Protein AF-A0A6B9VJV5-F1 (afdb_monomer_lite)

InterPro domains:
  IPR006179 5'-Nucleotidase/apyrase [PTHR11575] (3-117)
  IPR008334 5'-Nucleotidase, C-terminal [PF02872] (36-117)
  IPR036907 5'-Nucleotidase, C-terminal domain superfamily [G3DSA:3.90.780.10] (36-119)
  IPR036907 5'-Nucleotidase, C-terminal domain superfamily [SSF55816] (33-118)

Foldseek 3Di:
DDDDDDDDDPVDDDDPVVVVVVVVVVVVVVVQQAAFPDFAQAKWDLAPVDLQPHDTPNVVVVQVVVCVVPVDPGDDDHNVQFAQNDIHGGTTDTSNNVCSGGVDPDDDDDDDDDVVVVD

Sequence (119 aa):
MEIERVDVTASYAEDEVLKEELDRYSATIESKMGEVLGTFSVELDGRFAQIRTSETNLGDWVCDVVLAATGADVVLINSGTFRSDQVHPAGPFTMRDLVNVVPMRDPLVVLEMSGQVML

Organism: NCBI:txid114605

pLDDT: mean 94.08, std 5.19, range [62.19, 98.56]

Radius of gyration: 19.69 Å; chains: 1; bounding box: 44×43×53 Å

Secondary structure (DSSP, 8-state):
-PPPP----TTSPPPHHHHHHHHHHHHHHHHHHT-EEEEESS-EE--HHHHTTS--HHHHHHHHHHHHHH--S-----GGG----SEEPSEEEEHHHHHHH--S-PPP------HHHH-

Structure (mmCIF, N/CA/C/O backbone):
data_AF-A0A6B9VJV5-F1
#
_entry.id   AF-A0A6B9VJV5-F1
#
loop_
_atom_site.group_PDB
_atom_site.id
_atom_site.type_symbol
_atom_site.label_atom_id
_atom_site.label_alt_id
_atom_site.label_comp_id
_atom_site.label_asym_id
_atom_site.label_entity_id
_atom_site.label_seq_id
_atom_site.pdbx_PDB_ins_code
_atom_site.Cartn_x
_atom_site.Cartn_y
_atom_site.Cartn_z
_atom_site.occupancy
_atom_site.B_iso_or_equiv
_atom_site.auth_seq_id
_atom_site.auth_comp_id
_atom_site.auth_asym_id
_atom_site.auth_atom_id
_atom_site.pdbx_PDB_model_num
ATOM 1 N N . MET A 1 1 ? 12.135 27.994 -30.912 1.00 62.19 1 MET A N 1
ATOM 2 C CA . MET A 1 1 ? 12.520 26.666 -30.399 1.00 62.19 1 MET A CA 1
ATOM 3 C C . MET A 1 1 ? 11.460 25.700 -30.876 1.00 62.19 1 MET A C 1
ATOM 5 O O . MET A 1 1 ? 10.315 25.857 -30.475 1.00 62.19 1 MET A O 1
ATOM 9 N N . GLU A 1 2 ? 11.810 24.802 -31.792 1.00 75.12 2 GLU A N 1
ATOM 10 C CA . GLU A 1 2 ? 10.960 23.654 -32.120 1.00 75.12 2 GLU A CA 1
ATOM 11 C C . GLU A 1 2 ? 11.089 22.635 -30.989 1.00 75.12 2 GLU A C 1
ATOM 13 O O . GLU A 1 2 ? 12.197 22.335 -30.548 1.00 75.12 2 GLU A O 1
ATOM 18 N N . ILE A 1 3 ? 9.953 22.181 -30.466 1.00 87.50 3 ILE A N 1
ATOM 19 C CA . ILE A 1 3 ? 9.885 21.123 -29.460 1.00 87.50 3 ILE A CA 1
ATOM 20 C C . ILE A 1 3 ? 9.428 19.871 -30.200 1.00 87.50 3 ILE A C 1
ATOM 22 O O . ILE A 1 3 ? 8.320 19.848 -30.735 1.00 87.50 3 ILE A O 1
ATOM 26 N N . GLU A 1 4 ? 10.277 18.849 -30.233 1.00 88.44 4 GLU A N 1
ATOM 27 C CA . GLU A 1 4 ? 9.958 17.541 -30.799 1.00 88.44 4 GLU A CA 1
ATOM 28 C C . GLU A 1 4 ? 9.603 16.567 -29.672 1.00 88.44 4 GLU A C 1
ATOM 30 O O . GLU A 1 4 ? 10.294 16.489 -28.654 1.00 88.44 4 GLU A O 1
ATOM 35 N N . ARG A 1 5 ? 8.498 15.834 -29.839 1.00 90.19 5 ARG A N 1
ATOM 36 C CA . ARG A 1 5 ? 8.108 14.772 -28.912 1.00 90.19 5 ARG A CA 1
ATOM 37 C C . ARG A 1 5 ? 8.858 13.499 -29.284 1.00 90.19 5 ARG A C 1
ATOM 39 O O . ARG A 1 5 ? 8.648 12.963 -30.365 1.00 90.19 5 ARG A O 1
ATOM 46 N N . VAL A 1 6 ? 9.644 12.989 -28.345 1.00 90.06 6 VAL A N 1
ATOM 47 C CA . VAL A 1 6 ? 10.309 11.689 -28.455 1.00 90.06 6 VAL A CA 1
ATOM 48 C C . VAL A 1 6 ? 9.700 10.751 -27.418 1.00 90.06 6 VAL A C 1
ATOM 50 O O . VAL A 1 6 ? 9.745 11.039 -26.222 1.00 90.06 6 VAL A O 1
ATOM 53 N N . ASP A 1 7 ? 9.104 9.650 -27.872 1.00 90.94 7 ASP A N 1
ATOM 54 C CA . ASP A 1 7 ? 8.550 8.620 -26.991 1.00 90.94 7 ASP A CA 1
ATOM 55 C C . ASP A 1 7 ? 9.642 7.605 -26.615 1.00 90.94 7 ASP A C 1
ATOM 57 O O . ASP A 1 7 ? 10.356 7.090 -27.476 1.00 90.94 7 ASP A O 1
ATOM 61 N N . VAL A 1 8 ? 9.760 7.283 -25.324 1.00 89.00 8 VAL A N 1
ATOM 62 C CA . VAL A 1 8 ? 10.707 6.267 -24.838 1.00 89.00 8 VAL A CA 1
ATOM 63 C C . VAL A 1 8 ? 10.112 4.884 -25.097 1.00 89.00 8 VAL A C 1
ATOM 65 O O . VAL A 1 8 ? 9.246 4.421 -24.356 1.00 89.00 8 VAL A O 1
ATOM 68 N N . THR A 1 9 ? 10.547 4.236 -26.178 1.00 91.69 9 THR A N 1
ATOM 69 C CA . THR A 1 9 ? 10.106 2.886 -26.563 1.00 91.69 9 THR A CA 1
ATOM 70 C C . THR A 1 9 ? 11.301 1.979 -26.864 1.00 91.69 9 THR A C 1
ATOM 72 O O . THR A 1 9 ? 12.425 2.455 -27.012 1.00 91.69 9 THR A O 1
ATOM 75 N N . ALA A 1 10 ? 11.055 0.675 -27.027 1.00 89.69 10 ALA A N 1
ATOM 76 C CA . ALA A 1 10 ? 12.079 -0.309 -27.398 1.00 89.69 10 ALA A CA 1
ATOM 77 C C . ALA A 1 10 ? 12.690 -0.096 -28.803 1.00 89.69 10 ALA A C 1
ATOM 79 O O . ALA A 1 10 ? 13.559 -0.858 -29.217 1.00 89.69 10 ALA A O 1
ATOM 80 N N . SER A 1 11 ? 12.241 0.916 -29.559 1.00 90.81 11 SER A N 1
ATOM 81 C CA . SER A 1 11 ? 12.852 1.308 -30.835 1.00 90.81 11 SER A CA 1
ATOM 82 C C . SER A 1 11 ? 14.272 1.859 -30.686 1.00 90.81 11 SER A C 1
ATOM 84 O O . SER A 1 11 ? 15.012 1.893 -31.667 1.00 90.81 11 SER A O 1
ATOM 86 N N . TYR A 1 12 ? 14.640 2.321 -29.490 1.00 89.12 12 TYR A N 1
ATOM 87 C CA . TYR A 1 12 ? 15.978 2.805 -29.174 1.00 89.12 12 TYR A CA 1
ATOM 88 C C . TYR A 1 12 ? 16.742 1.706 -28.440 1.00 89.12 12 TYR A C 1
ATOM 90 O O . TYR A 1 12 ? 16.242 1.152 -27.462 1.00 89.12 12 TYR A O 1
ATOM 98 N N . ALA A 1 13 ? 17.942 1.387 -28.924 1.00 89.81 13 ALA A N 1
ATOM 99 C CA . ALA A 1 13 ? 18.820 0.457 -28.229 1.00 89.81 13 ALA A CA 1
ATOM 100 C C . ALA A 1 13 ? 19.255 1.050 -26.881 1.00 89.81 13 ALA A C 1
ATOM 102 O O . ALA A 1 13 ? 19.473 2.259 -26.770 1.00 89.81 13 ALA A O 1
ATOM 103 N N . GLU A 1 14 ? 19.377 0.190 -25.874 1.00 91.50 14 GLU A N 1
ATOM 104 C CA . GLU A 1 14 ? 19.977 0.557 -24.594 1.00 91.50 14 GLU A CA 1
ATOM 105 C C . GLU A 1 14 ? 21.442 0.958 -24.814 1.00 91.50 14 GLU A C 1
ATOM 107 O O . GLU A 1 14 ? 22.137 0.390 -25.657 1.00 91.50 14 GLU A O 1
ATOM 112 N N . ASP A 1 15 ? 21.914 1.949 -24.062 1.00 93.88 15 ASP A N 1
ATOM 113 C CA . ASP A 1 15 ? 23.333 2.286 -24.045 1.00 93.88 15 ASP A CA 1
ATOM 114 C C . ASP A 1 15 ? 24.086 1.231 -23.223 1.00 93.88 15 ASP A C 1
ATOM 116 O O . ASP A 1 15 ? 23.796 1.042 -22.043 1.00 93.88 15 ASP A O 1
ATOM 120 N N . GLU A 1 16 ? 25.032 0.528 -23.851 1.00 94.44 16 GLU A N 1
ATOM 121 C CA . GLU A 1 16 ? 25.746 -0.598 -23.229 1.00 94.44 16 GLU A CA 1
ATOM 122 C C . GLU A 1 16 ? 26.547 -0.175 -21.987 1.00 94.44 16 GLU A C 1
ATOM 124 O O . GLU A 1 16 ? 26.581 -0.903 -20.998 1.00 94.44 16 GLU A O 1
ATOM 129 N N . VAL A 1 17 ? 27.142 1.025 -21.991 1.00 94.56 17 VAL A N 1
ATOM 130 C CA . VAL A 1 17 ? 27.914 1.527 -20.841 1.00 94.56 17 VAL A CA 1
ATOM 131 C C . VAL A 1 17 ? 26.977 1.826 -19.674 1.00 94.56 17 VAL A C 1
ATOM 133 O O . VAL A 1 17 ? 27.240 1.423 -18.541 1.00 94.56 17 VAL A O 1
ATOM 136 N N . LEU A 1 18 ? 25.853 2.493 -19.946 1.00 93.38 18 LEU A N 1
ATOM 137 C CA . LEU A 1 18 ? 24.839 2.778 -18.933 1.00 93.38 18 LEU A CA 1
ATOM 138 C C . LEU A 1 18 ? 24.205 1.494 -18.386 1.00 93.38 18 LEU A C 1
ATOM 140 O O . LEU A 1 18 ? 23.919 1.409 -17.191 1.00 93.38 18 LEU A O 1
ATOM 144 N N . LYS A 1 19 ? 23.989 0.499 -19.247 1.00 92.31 19 LYS A N 1
ATOM 145 C CA . LYS A 1 19 ? 23.430 -0.800 -18.875 1.00 92.31 19 LYS A CA 1
ATOM 146 C C . LYS A 1 19 ? 24.349 -1.563 -17.928 1.00 92.31 19 LYS A C 1
ATOM 148 O O . LYS A 1 19 ? 23.890 -2.003 -16.877 1.00 92.31 19 LYS A O 1
ATOM 153 N N . GLU A 1 20 ? 25.640 -1.658 -18.244 1.00 92.56 20 GLU A N 1
ATOM 154 C CA . GLU A 1 20 ? 26.621 -2.297 -17.359 1.00 92.56 20 GLU A CA 1
ATOM 155 C C . GLU A 1 20 ? 26.686 -1.608 -15.984 1.00 92.56 20 GLU A C 1
ATOM 157 O O . GLU A 1 20 ? 26.762 -2.274 -14.945 1.00 92.56 20 GLU A O 1
ATOM 162 N N . GLU A 1 21 ? 26.614 -0.272 -15.945 1.00 91.81 21 GLU A N 1
ATOM 163 C CA . GLU A 1 21 ? 26.547 0.462 -14.679 1.00 91.81 21 GLU A CA 1
ATOM 164 C C . GLU A 1 21 ? 25.248 0.188 -13.913 1.00 91.81 21 GLU A C 1
ATOM 166 O O . GLU A 1 21 ? 25.294 -0.017 -12.695 1.00 91.81 21 GLU A O 1
ATOM 171 N N . LEU A 1 22 ? 24.106 0.162 -14.605 1.00 92.56 22 LEU A N 1
ATOM 172 C CA . LEU A 1 22 ? 22.795 -0.123 -14.025 1.00 92.56 22 LEU A CA 1
ATOM 173 C C . LEU A 1 22 ? 22.752 -1.522 -13.401 1.00 92.56 22 LEU A C 1
ATOM 175 O O . LEU A 1 22 ? 22.341 -1.656 -12.247 1.00 92.56 22 LEU A O 1
ATOM 179 N N . ASP A 1 23 ? 23.225 -2.542 -14.116 1.00 91.25 23 ASP A N 1
ATOM 180 C CA . ASP A 1 23 ? 23.210 -3.942 -13.678 1.00 91.25 23 ASP A CA 1
ATOM 181 C C . ASP A 1 23 ? 23.940 -4.136 -12.342 1.00 91.25 23 ASP A C 1
ATOM 183 O O . ASP A 1 23 ? 23.472 -4.866 -11.458 1.00 91.25 23 ASP A O 1
ATOM 187 N N . ARG A 1 24 ? 25.042 -3.402 -12.132 1.00 87.94 24 ARG A N 1
ATOM 188 C CA . ARG A 1 24 ? 25.790 -3.412 -10.865 1.00 87.94 24 ARG A CA 1
ATOM 189 C C . ARG A 1 24 ? 24.927 -2.984 -9.674 1.00 87.94 24 ARG A C 1
ATOM 191 O O . ARG A 1 24 ? 25.057 -3.546 -8.583 1.00 87.94 24 ARG A O 1
ATOM 198 N N . TYR A 1 25 ? 24.065 -1.985 -9.852 1.00 89.25 25 TYR A N 1
ATOM 199 C CA . TYR A 1 25 ? 23.176 -1.501 -8.794 1.00 89.25 25 TYR A CA 1
ATOM 200 C C . TYR A 1 25 ? 21.909 -2.353 -8.673 1.00 89.25 25 TYR A C 1
ATOM 202 O O . TYR A 1 25 ? 21.490 -2.655 -7.550 1.00 89.25 25 TYR A O 1
ATOM 210 N N . SER A 1 26 ? 21.347 -2.788 -9.804 1.00 88.00 26 SER A N 1
ATOM 211 C CA . SER A 1 26 ? 20.139 -3.615 -9.872 1.00 88.00 26 SER A CA 1
ATOM 212 C C . SER A 1 26 ? 20.279 -4.884 -9.043 1.00 88.00 26 SER A C 1
ATOM 214 O O . SER A 1 26 ? 19.434 -5.132 -8.187 1.00 88.00 26 SER A O 1
ATOM 216 N N . ALA A 1 27 ? 21.393 -5.613 -9.165 1.00 83.19 27 ALA A N 1
ATOM 217 C CA . ALA A 1 27 ? 21.608 -6.853 -8.414 1.00 83.19 27 ALA A CA 1
ATOM 218 C C . ALA A 1 27 ? 21.541 -6.659 -6.883 1.00 83.19 27 ALA A C 1
ATOM 220 O O . ALA A 1 27 ? 21.000 -7.490 -6.148 1.00 83.19 27 ALA A O 1
ATOM 221 N N . THR A 1 28 ? 22.057 -5.532 -6.381 1.00 84.00 28 THR A N 1
ATOM 222 C CA . THR A 1 28 ? 22.018 -5.220 -4.943 1.00 84.00 28 THR A CA 1
ATOM 223 C C . THR A 1 28 ? 20.600 -4.880 -4.483 1.00 84.00 28 THR A C 1
ATOM 225 O O . THR A 1 28 ? 20.189 -5.262 -3.384 1.00 84.00 28 THR A O 1
ATOM 228 N N . ILE A 1 29 ? 19.852 -4.150 -5.311 1.00 87.19 29 ILE A N 1
ATOM 229 C CA . ILE A 1 29 ? 18.467 -3.769 -5.026 1.00 87.19 29 ILE A CA 1
ATOM 230 C C . ILE A 1 29 ? 17.569 -5.007 -5.067 1.00 87.19 29 ILE A C 1
ATOM 232 O O . ILE A 1 29 ? 16.785 -5.217 -4.145 1.00 87.19 29 ILE A O 1
ATOM 236 N N . GLU A 1 30 ? 17.716 -5.856 -6.082 1.00 87.50 30 GLU A N 1
ATOM 237 C CA . GLU A 1 30 ? 16.923 -7.073 -6.259 1.00 87.50 30 GLU A CA 1
ATOM 238 C C . GLU A 1 30 ? 17.040 -8.025 -5.074 1.00 87.50 30 GLU A C 1
ATOM 240 O O . GLU A 1 30 ? 16.020 -8.515 -4.590 1.00 87.50 30 GLU A O 1
ATOM 245 N N . SER A 1 31 ? 18.256 -8.211 -4.555 1.00 86.81 31 SER A N 1
ATOM 246 C CA . SER A 1 31 ? 18.495 -9.032 -3.366 1.00 86.81 31 SER A CA 1
ATOM 247 C C . SER A 1 31 ? 17.681 -8.550 -2.158 1.00 86.81 31 SER A C 1
ATOM 249 O O . SER A 1 31 ? 17.002 -9.344 -1.508 1.00 86.81 31 SER A O 1
ATOM 251 N N . LYS A 1 32 ? 17.654 -7.234 -1.901 1.00 88.88 32 LYS A N 1
ATOM 252 C CA . LYS A 1 32 ? 16.855 -6.651 -0.808 1.00 88.88 32 LYS A CA 1
ATOM 253 C C . LYS A 1 32 ? 15.354 -6.719 -1.071 1.00 88.88 32 LYS A C 1
ATOM 255 O O . LYS A 1 32 ? 14.574 -6.877 -0.142 1.00 88.88 32 LYS A O 1
ATOM 260 N N . MET A 1 33 ? 14.940 -6.585 -2.328 1.00 93.00 33 MET A N 1
ATOM 261 C CA . MET A 1 33 ? 13.527 -6.639 -2.709 1.00 93.00 33 MET A CA 1
ATOM 262 C C . MET A 1 33 ? 12.926 -8.043 -2.554 1.00 93.00 33 MET A C 1
ATOM 264 O O . MET A 1 33 ? 11.720 -8.157 -2.353 1.00 93.00 33 MET A O 1
ATOM 268 N N . GLY A 1 34 ? 13.742 -9.098 -2.631 1.00 94.06 34 GLY A N 1
ATOM 269 C CA . GLY A 1 34 ? 13.303 -10.486 -2.459 1.00 94.06 34 GLY A CA 1
ATOM 270 C C . GLY A 1 34 ? 13.139 -10.943 -1.006 1.00 94.06 34 GLY A C 1
ATOM 271 O O . GLY A 1 34 ? 12.722 -12.078 -0.779 1.00 94.06 34 GLY A O 1
ATOM 272 N N . GLU A 1 35 ? 13.468 -10.103 -0.021 1.00 96.00 35 GLU A N 1
ATOM 273 C CA . GLU A 1 35 ? 13.318 -10.444 1.396 1.00 96.00 35 GLU A CA 1
ATOM 274 C C . GLU A 1 35 ? 11.842 -10.672 1.750 1.00 96.00 35 GLU A C 1
ATOM 276 O O . GLU A 1 35 ? 11.001 -9.804 1.514 1.00 96.00 35 GLU A O 1
ATOM 281 N N . VAL A 1 36 ? 11.528 -11.836 2.326 1.00 97.31 36 VAL A N 1
ATOM 282 C CA . VAL A 1 36 ? 10.181 -12.167 2.810 1.00 97.31 36 VAL A CA 1
ATOM 283 C C . VAL A 1 36 ? 9.971 -11.521 4.177 1.00 97.31 36 VAL A C 1
ATOM 285 O O . VAL A 1 36 ? 10.641 -11.875 5.144 1.00 97.31 36 VAL A O 1
ATOM 288 N N . LEU A 1 37 ? 9.012 -10.601 4.256 1.00 95.94 37 LEU A N 1
ATOM 289 C CA . LEU A 1 37 ? 8.628 -9.895 5.480 1.00 95.94 37 LEU A CA 1
ATOM 290 C C . LEU A 1 37 ? 7.625 -10.685 6.323 1.00 95.94 37 LEU A C 1
ATOM 292 O O . LEU A 1 37 ? 7.545 -10.507 7.536 1.00 95.94 37 LEU A O 1
ATOM 296 N N . GLY A 1 38 ? 6.845 -11.552 5.681 1.00 95.50 38 GLY A N 1
ATOM 297 C CA . GLY A 1 38 ? 5.814 -12.336 6.344 1.00 95.50 38 GLY A CA 1
ATOM 298 C C . GLY A 1 38 ? 5.045 -13.221 5.377 1.00 95.50 38 GLY A C 1
ATOM 299 O O . GLY A 1 38 ? 5.452 -13.444 4.238 1.00 95.50 38 GLY A O 1
ATOM 300 N N . THR A 1 39 ? 3.929 -13.771 5.842 1.00 97.69 39 THR A N 1
ATOM 301 C CA . THR A 1 39 ? 3.054 -14.626 5.034 1.00 97.69 39 THR A CA 1
ATOM 302 C C . THR A 1 39 ? 1.602 -14.339 5.381 1.00 97.69 39 THR A C 1
ATOM 304 O O . THR A 1 39 ? 1.241 -14.362 6.556 1.00 97.69 39 THR A O 1
ATOM 307 N N . PHE A 1 40 ? 0.774 -14.109 4.365 1.00 98.06 40 PHE A N 1
ATOM 308 C CA . PHE A 1 40 ? -0.670 -13.945 4.522 1.00 98.06 40 PHE A CA 1
ATOM 309 C C . PHE A 1 40 ? -1.403 -15.233 4.154 1.00 98.06 40 PHE A C 1
ATOM 311 O O . PHE A 1 40 ? -1.044 -15.919 3.201 1.00 98.06 40 PHE A O 1
ATOM 318 N N . SER A 1 41 ? -2.453 -15.567 4.902 1.00 98.06 41 SER A N 1
ATOM 319 C CA . SER A 1 41 ? -3.340 -16.701 4.599 1.00 98.06 41 SER A CA 1
ATOM 320 C C . SER A 1 41 ? -4.431 -16.361 3.579 1.00 98.06 41 SER A C 1
ATOM 322 O O . SER A 1 41 ? -5.135 -17.256 3.115 1.00 98.06 41 SER A O 1
ATOM 324 N N . VAL A 1 42 ? -4.577 -15.080 3.244 1.00 98.31 42 VAL A N 1
ATOM 325 C CA . VAL A 1 42 ? -5.582 -14.532 2.331 1.00 98.31 42 VAL A CA 1
ATOM 326 C C . VAL A 1 42 ? -4.928 -13.548 1.368 1.00 98.31 42 VAL A C 1
ATOM 328 O O . VAL A 1 42 ? -3.821 -13.073 1.615 1.00 98.31 42 VAL A O 1
ATOM 331 N N . GLU A 1 43 ? -5.617 -13.251 0.274 1.00 98.38 43 GLU A N 1
ATOM 332 C CA . GLU A 1 43 ? -5.210 -12.206 -0.663 1.00 98.38 43 GLU A CA 1
ATOM 333 C C . GLU A 1 43 ? -5.427 -10.813 -0.057 1.00 98.38 43 GLU A C 1
ATOM 335 O O . GLU A 1 43 ? -6.353 -10.627 0.734 1.00 98.38 43 GLU A O 1
ATOM 340 N N . LEU A 1 44 ? -4.618 -9.828 -0.450 1.00 98.50 44 LEU A N 1
ATOM 341 C CA . LEU A 1 44 ? -4.753 -8.433 -0.021 1.00 98.50 44 LEU A CA 1
ATOM 342 C C . LEU A 1 44 ? -5.137 -7.538 -1.201 1.00 98.50 44 LEU A C 1
ATOM 344 O O . LEU A 1 44 ? -4.406 -7.453 -2.190 1.00 98.50 44 LEU A O 1
ATOM 348 N N . ASP A 1 45 ? -6.273 -6.849 -1.101 1.00 98.44 45 ASP A N 1
ATOM 349 C CA . ASP A 1 45 ? -6.792 -6.022 -2.191 1.00 98.44 45 ASP A CA 1
ATOM 350 C C . ASP A 1 45 ? -6.229 -4.597 -2.144 1.00 98.44 45 ASP A C 1
ATOM 352 O O . ASP A 1 45 ? -6.644 -3.772 -1.335 1.00 98.44 45 ASP A O 1
ATOM 356 N N . GLY A 1 46 ? -5.278 -4.303 -3.031 1.00 97.81 46 GLY A N 1
ATOM 357 C CA . GLY A 1 46 ? -4.678 -2.980 -3.205 1.00 97.81 46 GLY A CA 1
ATOM 358 C C . GLY A 1 46 ? -5.078 -2.280 -4.501 1.00 97.81 46 GLY A C 1
ATOM 359 O O . GLY A 1 46 ? -4.365 -1.373 -4.941 1.00 97.81 46 GLY A O 1
ATOM 360 N N . ARG A 1 47 ? -6.167 -2.711 -5.152 1.00 98.38 47 ARG A N 1
ATOM 361 C CA . ARG A 1 47 ? -6.655 -2.107 -6.402 1.00 98.38 47 ARG A CA 1
ATOM 362 C C . ARG A 1 47 ? -7.192 -0.706 -6.144 1.00 98.38 47 ARG A C 1
ATOM 364 O O . ARG A 1 47 ? -7.983 -0.493 -5.224 1.00 98.38 47 ARG A O 1
ATOM 371 N N . PHE A 1 48 ? -6.865 0.247 -7.014 1.00 98.38 48 PHE A N 1
ATOM 372 C CA . PHE A 1 48 ? -7.337 1.631 -6.885 1.00 98.38 48 PHE A CA 1
ATOM 373 C C . PHE A 1 48 ? -8.855 1.745 -6.916 1.00 98.38 48 PHE A C 1
ATOM 375 O O . PHE A 1 48 ? -9.419 2.595 -6.230 1.00 98.38 48 PHE A O 1
ATOM 382 N N . ALA A 1 49 ? -9.507 0.871 -7.684 1.00 97.88 49 ALA A N 1
ATOM 383 C CA . ALA A 1 49 ? -10.957 0.807 -7.781 1.00 97.88 49 ALA A CA 1
ATOM 384 C C . ALA A 1 49 ? -11.651 0.384 -6.476 1.00 97.88 49 ALA A C 1
ATOM 386 O O . ALA A 1 49 ? -12.868 0.487 -6.417 1.00 97.88 49 ALA A O 1
ATOM 387 N N . GLN A 1 50 ? -10.919 -0.140 -5.487 1.00 98.12 50 GLN A N 1
ATOM 388 C CA . GLN A 1 50 ? -11.469 -0.564 -4.197 1.00 98.12 50 GLN A CA 1
ATOM 389 C C . GLN A 1 50 ? -10.963 0.341 -3.075 1.00 98.12 50 GLN A C 1
ATOM 391 O O . GLN A 1 50 ? -11.759 1.032 -2.448 1.00 98.12 50 GLN A O 1
ATOM 396 N N . ILE A 1 51 ? -9.642 0.458 -2.902 1.00 97.88 51 ILE A N 1
ATOM 397 C CA . ILE A 1 51 ? -9.038 1.176 -1.764 1.00 97.88 51 ILE A CA 1
ATOM 398 C C . ILE A 1 51 ? -9.386 2.672 -1.704 1.00 97.88 51 ILE A C 1
ATOM 400 O O . ILE A 1 51 ? -9.257 3.310 -0.664 1.00 97.88 51 ILE A O 1
ATOM 404 N N . ARG A 1 52 ? -9.824 3.267 -2.823 1.00 98.12 52 ARG A N 1
ATOM 405 C CA . ARG A 1 52 ? -10.236 4.680 -2.884 1.00 98.12 52 ARG A CA 1
ATOM 406 C C . ARG A 1 52 ? -11.728 4.905 -2.662 1.00 98.12 52 ARG A C 1
ATOM 408 O O . ARG A 1 52 ? -12.143 6.056 -2.561 1.00 98.12 52 ARG A O 1
ATOM 415 N N . THR A 1 53 ? -12.525 3.844 -2.636 1.00 97.69 53 THR A N 1
ATOM 416 C CA . THR A 1 53 ? -13.993 3.923 -2.598 1.00 97.69 53 THR A CA 1
ATOM 417 C C . THR A 1 53 ? -14.608 3.131 -1.456 1.00 97.69 53 THR A C 1
ATOM 419 O O . THR A 1 53 ? -15.769 3.353 -1.127 1.00 97.69 53 THR A O 1
ATOM 422 N N . SER A 1 54 ? -13.856 2.210 -0.864 1.00 97.44 54 SER A N 1
ATOM 423 C CA . SER A 1 54 ? -14.293 1.359 0.232 1.00 97.44 54 SER A CA 1
ATOM 424 C C . SER A 1 54 ? -13.102 0.910 1.073 1.00 97.44 54 SER A C 1
ATOM 426 O O . SER A 1 54 ? -11.944 1.050 0.679 1.00 97.44 54 SER A O 1
ATOM 428 N N . GLU A 1 55 ? -13.413 0.343 2.231 1.00 98.12 55 GLU A N 1
ATOM 429 C CA . GLU A 1 55 ? -12.459 -0.368 3.076 1.00 98.12 55 GLU A CA 1
ATOM 430 C C . GLU A 1 55 ? -11.855 -1.571 2.331 1.00 98.12 55 GLU A C 1
ATOM 432 O O . G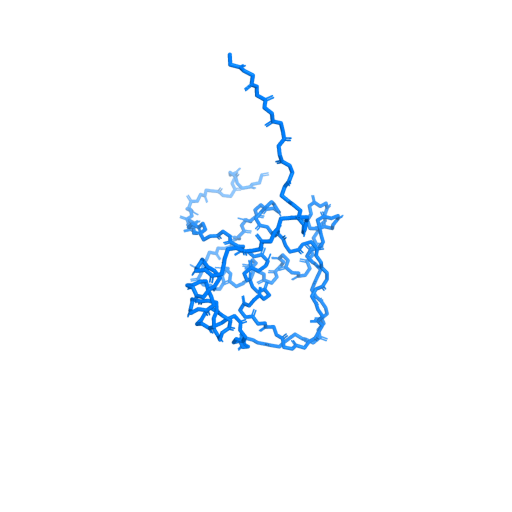LU A 1 55 ? -12.508 -2.189 1.482 1.00 98.12 55 GLU A O 1
ATOM 437 N N . THR A 1 56 ? -10.592 -1.881 2.630 1.00 98.56 56 THR A N 1
ATOM 438 C CA . THR A 1 56 ? -9.865 -3.024 2.064 1.00 98.56 56 THR A CA 1
ATOM 439 C C . THR A 1 56 ? -8.944 -3.598 3.125 1.00 98.56 56 THR A C 1
ATOM 441 O O . THR A 1 56 ? -8.276 -2.846 3.831 1.00 98.56 56 THR A O 1
ATOM 444 N N . ASN A 1 57 ? -8.809 -4.921 3.150 1.00 98.44 57 ASN A N 1
ATOM 445 C CA . ASN A 1 57 ? -7.954 -5.607 4.114 1.00 98.44 57 ASN A CA 1
ATOM 446 C C . ASN A 1 57 ? -6.463 -5.222 4.024 1.00 98.44 57 ASN A C 1
ATOM 448 O O . ASN A 1 57 ? -5.757 -5.287 5.026 1.00 98.44 57 ASN A O 1
ATOM 452 N N . LEU A 1 58 ? -5.971 -4.809 2.847 1.00 98.38 58 LEU A N 1
ATOM 453 C CA . LEU A 1 58 ? -4.627 -4.243 2.701 1.00 98.38 58 LEU A CA 1
ATOM 454 C C . LEU A 1 58 ? -4.500 -2.914 3.463 1.00 98.38 58 LEU A C 1
ATOM 456 O O . LEU A 1 58 ? -3.512 -2.701 4.164 1.00 98.38 58 LEU A O 1
ATOM 460 N N . GLY A 1 59 ? -5.488 -2.027 3.308 1.00 97.75 59 GLY A N 1
ATOM 461 C CA . GLY A 1 59 ? -5.539 -0.746 4.010 1.00 97.75 59 GLY A CA 1
ATOM 462 C C . GLY A 1 59 ? -5.587 -0.935 5.523 1.00 97.75 59 GLY A C 1
ATOM 463 O O . GLY A 1 59 ? -4.782 -0.329 6.231 1.00 97.75 59 GLY A O 1
ATOM 464 N N . ASP A 1 60 ? -6.452 -1.838 5.989 1.00 98.31 60 ASP A N 1
ATOM 465 C CA . ASP A 1 60 ? -6.609 -2.165 7.410 1.00 98.31 60 ASP A CA 1
ATOM 466 C C . ASP A 1 60 ? -5.294 -2.674 7.996 1.00 98.31 60 ASP A C 1
ATOM 468 O O . ASP A 1 60 ? -4.796 -2.131 8.977 1.00 98.31 60 ASP A O 1
ATOM 472 N N . TRP A 1 61 ? -4.656 -3.641 7.328 1.00 97.50 61 TRP A N 1
ATOM 473 C CA . TRP A 1 61 ? -3.383 -4.197 7.776 1.00 97.50 61 TRP A CA 1
ATOM 474 C C . TRP A 1 61 ? -2.276 -3.138 7.893 1.00 97.50 61 TRP A C 1
ATOM 476 O O . TRP A 1 61 ? -1.540 -3.119 8.882 1.00 97.50 61 TRP A O 1
ATOM 486 N N . VAL A 1 62 ? -2.142 -2.238 6.911 1.00 96.69 62 VAL A N 1
ATOM 487 C CA . VAL A 1 62 ? -1.138 -1.161 6.984 1.00 96.69 62 VAL A CA 1
ATOM 488 C C . VAL A 1 62 ? -1.441 -0.217 8.148 1.00 96.69 62 VAL A C 1
ATOM 490 O O . VAL A 1 62 ? -0.525 0.151 8.888 1.00 96.69 62 VAL A O 1
ATOM 493 N N . CYS A 1 63 ? -2.708 0.155 8.339 1.00 97.31 63 CYS A N 1
ATOM 494 C CA . CYS A 1 63 ? -3.127 0.982 9.467 1.00 97.31 63 CYS A CA 1
ATOM 495 C C . CYS A 1 63 ? -2.849 0.296 10.812 1.00 97.31 63 CYS A C 1
ATOM 497 O O . CYS A 1 63 ? -2.315 0.948 11.707 1.00 97.31 63 CYS A O 1
ATOM 499 N N . ASP A 1 64 ? -3.110 -1.006 10.938 1.00 97.75 64 ASP A N 1
ATOM 500 C CA . ASP A 1 64 ? -2.841 -1.795 12.145 1.00 97.75 64 ASP A CA 1
ATOM 501 C C . ASP A 1 64 ? -1.347 -1.836 12.488 1.00 97.75 64 ASP A C 1
ATOM 503 O O . ASP A 1 64 ? -0.963 -1.682 13.650 1.00 97.75 64 ASP A O 1
ATOM 507 N N . VAL A 1 65 ? -0.478 -1.993 11.483 1.00 95.94 6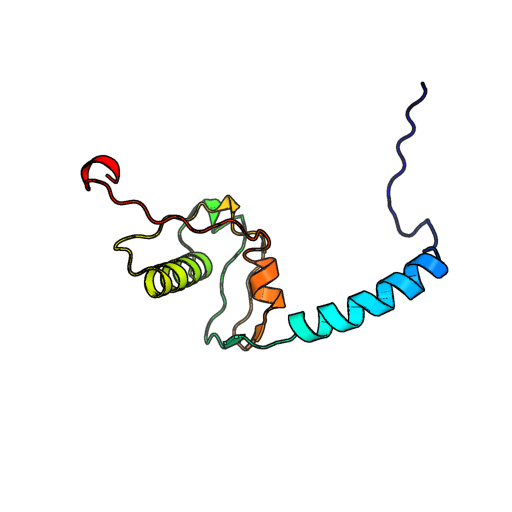5 VAL A N 1
ATOM 508 C CA . VAL A 1 65 ? 0.981 -1.945 11.676 1.00 95.94 65 VAL A CA 1
ATOM 509 C C . VAL A 1 65 ? 1.412 -0.575 12.202 1.00 95.94 65 VAL A C 1
ATOM 511 O O . VAL A 1 65 ? 2.210 -0.496 13.139 1.00 95.94 65 VAL A O 1
ATOM 514 N N . VAL A 1 66 ? 0.879 0.509 11.633 1.00 96.31 66 VAL A N 1
ATOM 515 C CA . VAL A 1 66 ? 1.182 1.877 12.082 1.00 96.31 66 VAL A CA 1
ATOM 516 C C . VAL A 1 66 ? 0.635 2.129 13.488 1.00 96.31 66 VAL A C 1
ATOM 518 O O . VAL A 1 66 ? 1.330 2.726 14.312 1.00 96.31 66 VAL A O 1
ATOM 521 N N . LEU A 1 67 ? -0.568 1.643 13.792 1.00 97.25 67 LEU A N 1
ATOM 522 C CA . LEU A 1 67 ? -1.194 1.755 15.107 1.00 97.25 67 LEU A CA 1
ATOM 523 C C . LEU A 1 67 ? -0.323 1.065 16.165 1.00 97.25 67 LEU A C 1
ATOM 525 O O . LEU A 1 67 ? 0.042 1.681 17.164 1.00 97.25 67 LEU A O 1
ATOM 529 N N . ALA A 1 68 ? 0.109 -0.171 15.896 1.00 97.00 68 ALA A N 1
ATOM 530 C CA . ALA A 1 68 ? 0.987 -0.932 16.781 1.00 97.00 68 ALA A CA 1
ATOM 531 C C . ALA A 1 68 ? 2.371 -0.282 16.957 1.00 97.00 68 ALA A C 1
ATOM 533 O O . ALA A 1 68 ? 2.931 -0.313 18.052 1.00 97.00 68 ALA A O 1
ATOM 534 N N . ALA A 1 69 ? 2.927 0.315 15.898 1.00 95.69 69 ALA A N 1
ATOM 535 C CA . ALA A 1 69 ? 4.237 0.963 15.942 1.00 95.69 69 ALA A CA 1
ATOM 536 C C . ALA A 1 69 ? 4.229 2.310 16.685 1.00 95.69 69 ALA A C 1
ATOM 538 O O . ALA A 1 69 ? 5.247 2.703 17.253 1.00 95.69 69 ALA A O 1
ATOM 539 N N . THR A 1 70 ? 3.105 3.029 16.659 1.00 96.75 70 THR A N 1
ATOM 540 C CA . THR A 1 70 ? 2.988 4.381 17.230 1.00 96.75 70 THR A CA 1
ATOM 541 C C . THR A 1 70 ? 2.319 4.407 18.601 1.00 96.75 70 THR A C 1
ATOM 543 O O . THR A 1 70 ? 2.581 5.324 19.376 1.00 96.75 70 THR A O 1
ATOM 546 N N . GLY A 1 71 ? 1.471 3.423 18.914 1.00 95.69 71 GLY A N 1
ATOM 547 C CA . GLY A 1 71 ? 0.648 3.419 20.123 1.00 95.69 71 GLY A CA 1
ATOM 548 C C . GLY A 1 71 ? -0.450 4.487 20.128 1.00 95.69 71 GLY A C 1
ATOM 549 O O . GLY A 1 71 ? -0.953 4.819 21.198 1.00 95.69 71 GLY A O 1
ATOM 550 N N . ALA A 1 72 ? -0.786 5.054 18.965 1.00 96.81 72 ALA A N 1
ATOM 551 C CA . ALA A 1 72 ? -1.902 5.984 18.823 1.00 96.81 72 ALA A CA 1
ATOM 552 C C . ALA A 1 72 ? -3.252 5.278 19.047 1.00 96.81 72 ALA A C 1
ATOM 554 O O . ALA A 1 72 ? -3.348 4.058 18.939 1.00 96.81 72 ALA A O 1
ATOM 555 N N . ASP A 1 73 ? -4.307 6.054 19.305 1.00 96.19 73 ASP A N 1
ATOM 556 C CA . ASP A 1 73 ? -5.669 5.517 19.428 1.00 96.19 73 ASP A CA 1
ATOM 557 C C . ASP A 1 73 ? -6.328 5.264 18.062 1.00 96.19 73 ASP A C 1
ATOM 559 O O . ASP A 1 73 ? -7.172 4.380 17.928 1.00 96.19 73 ASP A O 1
ATOM 563 N N . VAL A 1 74 ? -5.959 6.051 17.041 1.00 95.38 74 VAL A N 1
ATOM 564 C CA . VAL A 1 74 ? -6.501 5.970 15.676 1.00 95.38 74 VAL A CA 1
ATOM 565 C C . VAL A 1 74 ? -5.411 6.296 14.654 1.00 95.38 74 VAL A C 1
ATOM 567 O O . VAL A 1 74 ? -4.588 7.185 14.872 1.00 95.38 74 VAL A O 1
ATOM 570 N N . VAL A 1 75 ? -5.446 5.613 13.508 1.00 96.69 75 VAL A N 1
ATOM 571 C CA . VAL A 1 75 ? -4.603 5.899 12.341 1.00 96.69 75 VAL A CA 1
ATOM 572 C C . VAL A 1 75 ? -5.477 6.334 11.172 1.00 96.69 75 VAL A C 1
ATOM 574 O O . VAL A 1 75 ? -6.478 5.697 10.856 1.00 96.69 75 VAL A O 1
ATOM 577 N N . LEU A 1 76 ? -5.069 7.413 10.506 1.00 95.19 76 LEU A N 1
ATOM 578 C CA . LEU A 1 76 ? -5.658 7.868 9.253 1.00 95.19 76 LEU A CA 1
ATOM 579 C C . LEU A 1 76 ? -4.580 7.885 8.174 1.00 95.19 76 LEU A C 1
ATOM 581 O O . LEU A 1 76 ? -3.590 8.607 8.287 1.00 95.19 76 LEU A O 1
ATOM 585 N N . ILE A 1 77 ? -4.796 7.120 7.107 1.00 95.69 77 ILE A N 1
ATOM 586 C CA . ILE A 1 77 ? -3.943 7.124 5.919 1.00 95.69 77 ILE A CA 1
ATOM 587 C C . ILE A 1 77 ? -4.832 7.396 4.713 1.00 95.69 77 ILE A C 1
ATOM 589 O O . ILE A 1 77 ? -5.848 6.737 4.499 1.00 95.69 77 ILE A O 1
ATOM 593 N N . ASN A 1 78 ? -4.458 8.390 3.912 1.00 95.75 78 ASN A N 1
ATOM 594 C CA . ASN A 1 78 ? -5.172 8.670 2.679 1.00 95.75 78 ASN A CA 1
ATOM 595 C C . ASN A 1 78 ? -4.964 7.529 1.669 1.00 95.75 78 ASN A C 1
ATOM 597 O O . ASN A 1 78 ? -3.843 7.080 1.444 1.00 95.75 78 ASN A O 1
ATOM 601 N N . SER A 1 79 ? -6.031 7.113 0.986 1.00 95.88 79 SER A N 1
ATOM 602 C CA . SER A 1 79 ? -5.972 6.025 0.001 1.00 95.88 79 SER A CA 1
ATOM 603 C C . SER A 1 79 ? -5.019 6.293 -1.177 1.00 95.88 79 SER A C 1
ATOM 605 O O . SER A 1 79 ? -4.556 5.358 -1.827 1.00 95.88 79 SER A O 1
ATOM 607 N N . GLY A 1 80 ? -4.677 7.558 -1.451 1.00 95.38 80 GLY A N 1
ATOM 608 C CA . GLY A 1 80 ? -3.693 7.958 -2.459 1.0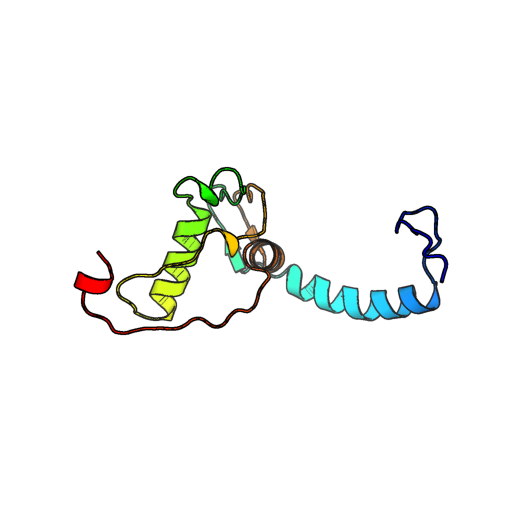0 95.38 80 GLY A CA 1
ATOM 609 C C . GLY A 1 80 ? -2.255 7.529 -2.151 1.00 95.38 80 GLY A C 1
ATOM 610 O O . GLY A 1 80 ? -1.453 7.450 -3.089 1.00 95.38 80 GLY A O 1
ATOM 611 N N . THR A 1 81 ? -1.957 7.215 -0.886 1.00 95.38 81 THR A N 1
ATOM 612 C CA . THR A 1 81 ? -0.671 6.676 -0.414 1.00 95.38 81 THR A CA 1
ATOM 613 C C . THR A 1 81 ? -0.435 5.245 -0.902 1.00 95.38 81 THR A C 1
ATOM 615 O O . THR A 1 81 ? 0.710 4.858 -1.123 1.00 95.38 81 THR A O 1
ATOM 618 N N . PHE A 1 82 ? -1.500 4.473 -1.135 1.00 96.88 82 PHE A N 1
ATOM 619 C CA . PHE A 1 82 ? -1.417 3.091 -1.604 1.00 96.88 82 PHE A CA 1
ATOM 620 C C . PHE A 1 82 ? -1.332 3.045 -3.133 1.00 96.88 82 PHE A C 1
ATOM 622 O O . PHE A 1 82 ? -2.195 3.596 -3.825 1.00 96.88 82 PHE A O 1
ATOM 629 N N . ARG A 1 83 ? -0.284 2.415 -3.680 1.00 97.50 83 ARG A N 1
ATOM 630 C CA . ARG A 1 83 ? 0.105 2.553 -5.099 1.00 97.50 83 ARG A CA 1
ATOM 631 C C . ARG A 1 83 ? 0.161 1.258 -5.910 1.00 97.50 83 ARG A C 1
ATOM 633 O O . ARG A 1 83 ? 0.420 1.347 -7.105 1.00 97.50 83 ARG A O 1
ATOM 640 N N . SER A 1 84 ? -0.111 0.100 -5.313 1.00 97.00 84 SER A N 1
ATOM 641 C CA . SER A 1 84 ? 0.139 -1.187 -5.977 1.00 97.00 84 SER A CA 1
ATOM 642 C C . SER A 1 84 ? -0.827 -1.537 -7.116 1.00 97.00 84 SER A C 1
ATOM 644 O O . SER A 1 84 ? -0.450 -2.304 -7.988 1.00 97.00 84 SER A O 1
ATOM 646 N N . ASP A 1 85 ? -2.061 -1.020 -7.089 1.00 97.94 85 ASP A N 1
ATOM 647 C CA . ASP A 1 85 ? -3.137 -1.279 -8.070 1.00 97.94 85 ASP A CA 1
ATOM 648 C C . ASP A 1 85 ? -3.346 -2.753 -8.467 1.00 97.94 85 ASP A C 1
ATOM 650 O O . ASP A 1 85 ? -3.613 -3.092 -9.619 1.00 97.94 85 ASP A O 1
ATOM 654 N N . GLN A 1 86 ? -3.217 -3.659 -7.501 1.00 97.88 86 GLN A N 1
ATOM 655 C CA . GLN A 1 86 ? -3.314 -5.097 -7.729 1.00 97.88 86 GLN A CA 1
ATOM 656 C C . GLN A 1 86 ? -3.859 -5.811 -6.495 1.00 97.88 86 GLN A C 1
ATOM 658 O O . GLN A 1 86 ? -3.900 -5.245 -5.402 1.00 97.88 86 GLN A O 1
ATOM 663 N N . VAL A 1 87 ? -4.238 -7.073 -6.679 1.00 98.44 87 VAL A N 1
ATOM 664 C CA . VAL A 1 87 ? -4.472 -8.002 -5.573 1.00 98.44 87 VAL A CA 1
ATOM 665 C C . VAL A 1 87 ? -3.165 -8.742 -5.309 1.00 98.44 87 VAL A C 1
ATOM 667 O O . VAL A 1 87 ? -2.622 -9.375 -6.214 1.00 98.44 87 VAL A O 1
ATOM 670 N N . HIS A 1 88 ? -2.642 -8.639 -4.089 1.00 98.00 88 HIS A N 1
ATOM 671 C CA . HIS A 1 88 ? -1.462 -9.393 -3.670 1.00 98.00 88 HIS A CA 1
ATOM 672 C C . HIS A 1 88 ? -1.902 -10.793 -3.238 1.00 98.00 88 HIS A C 1
ATOM 674 O O . HIS A 1 88 ? -2.827 -10.903 -2.428 1.00 98.00 88 HIS A O 1
ATOM 680 N N . PRO A 1 89 ? -1.296 -11.862 -3.778 1.00 97.81 89 PRO A N 1
ATOM 681 C CA . PRO A 1 89 ? -1.741 -13.221 -3.509 1.00 97.81 89 PRO A CA 1
ATOM 682 C C . PRO A 1 89 ? -1.490 -13.619 -2.052 1.00 97.81 89 PRO A C 1
ATOM 684 O O . PRO A 1 89 ? -0.583 -13.109 -1.394 1.00 97.81 89 PRO A O 1
ATOM 687 N N . ALA A 1 90 ? -2.260 -14.594 -1.569 1.00 98.25 90 ALA A N 1
ATOM 688 C CA . ALA A 1 90 ? -1.927 -15.283 -0.329 1.00 98.25 90 ALA A CA 1
ATOM 689 C C . ALA A 1 90 ? -0.555 -15.970 -0.447 1.00 98.25 90 ALA A C 1
ATOM 691 O O . ALA A 1 90 ? -0.170 -16.451 -1.517 1.00 98.25 90 ALA A O 1
ATOM 692 N N . GLY A 1 91 ? 0.158 -16.074 0.670 1.00 98.19 91 GLY A N 1
ATOM 693 C CA . GLY A 1 91 ? 1.501 -16.634 0.730 1.00 98.19 91 GLY A CA 1
ATOM 694 C C . GLY A 1 91 ? 2.554 -15.604 1.149 1.00 98.19 91 GLY A C 1
ATOM 695 O O . GLY A 1 91 ? 2.231 -14.666 1.883 1.00 98.19 91 GLY A O 1
ATOM 696 N N . PRO A 1 92 ? 3.827 -15.821 0.771 1.00 98.19 92 PRO A N 1
ATOM 697 C CA . PRO A 1 92 ? 4.931 -14.945 1.146 1.00 98.19 92 PRO A CA 1
ATOM 698 C C . PRO A 1 92 ? 4.710 -13.511 0.663 1.00 98.19 92 PRO A C 1
ATOM 700 O O . PRO A 1 92 ? 4.443 -13.291 -0.514 1.00 98.19 92 PRO A O 1
ATOM 703 N N . PHE A 1 93 ? 4.878 -12.549 1.566 1.00 97.75 93 PHE A N 1
ATOM 704 C CA . PHE A 1 93 ? 4.844 -11.123 1.261 1.00 97.75 93 PHE A CA 1
ATOM 705 C C . PHE A 1 93 ? 6.247 -10.550 1.392 1.00 97.75 93 PHE A C 1
ATOM 707 O O . PHE A 1 93 ? 6.894 -10.706 2.432 1.00 97.75 93 PHE A O 1
ATOM 714 N N . THR A 1 94 ? 6.735 -9.924 0.330 1.00 97.50 94 THR A N 1
ATOM 715 C CA . THR A 1 94 ? 8.129 -9.501 0.203 1.00 97.50 94 THR A CA 1
ATOM 716 C C . THR A 1 94 ? 8.309 -8.000 0.406 1.00 97.50 94 THR A C 1
ATOM 718 O O . THR A 1 94 ? 7.356 -7.218 0.378 1.00 97.50 94 THR A O 1
ATOM 721 N N . MET A 1 95 ? 9.560 -7.566 0.554 1.00 96.19 95 MET A N 1
ATOM 722 C CA . MET A 1 95 ? 9.913 -6.147 0.526 1.00 96.19 95 MET A CA 1
ATOM 723 C C . MET A 1 95 ? 9.471 -5.476 -0.782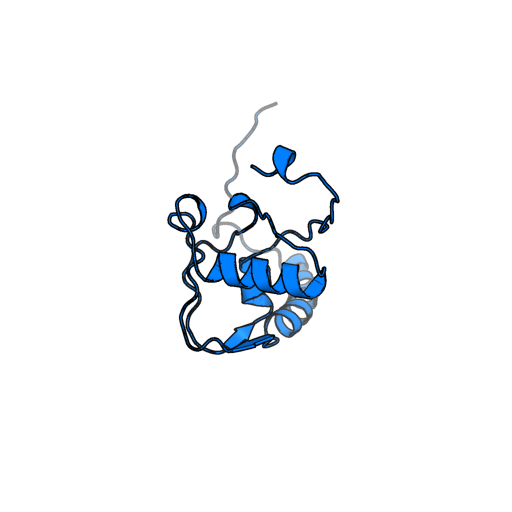 1.00 96.19 95 MET A C 1
ATOM 725 O O . MET A 1 95 ? 9.036 -4.326 -0.763 1.00 96.19 95 MET A O 1
ATOM 729 N N . ARG A 1 96 ? 9.527 -6.189 -1.917 1.00 96.06 96 ARG A N 1
ATOM 730 C CA . ARG A 1 96 ? 9.007 -5.698 -3.201 1.00 96.06 96 ARG A CA 1
ATOM 731 C C . ARG A 1 96 ? 7.519 -5.385 -3.123 1.00 96.06 96 ARG A C 1
ATOM 733 O O . ARG A 1 96 ? 7.101 -4.333 -3.598 1.00 96.06 96 ARG A O 1
ATOM 740 N N . ASP A 1 97 ? 6.741 -6.272 -2.513 1.00 97.06 97 ASP A N 1
ATOM 741 C CA . ASP A 1 97 ? 5.297 -6.085 -2.372 1.00 97.06 97 ASP A CA 1
ATOM 742 C C . ASP A 1 97 ? 4.999 -4.869 -1.493 1.00 97.06 97 ASP A C 1
ATOM 744 O O . ASP A 1 97 ? 4.204 -4.014 -1.884 1.00 97.06 97 ASP A O 1
ATOM 748 N N . LEU A 1 98 ? 5.718 -4.712 -0.375 1.00 96.00 98 LEU A N 1
ATOM 749 C CA . LEU A 1 98 ? 5.595 -3.533 0.485 1.00 96.00 98 LEU A CA 1
ATOM 750 C C . LEU A 1 98 ? 5.933 -2.233 -0.255 1.00 96.00 98 LEU A C 1
ATOM 752 O O . LEU A 1 98 ? 5.182 -1.265 -0.164 1.00 96.00 98 LEU A O 1
ATOM 756 N N . VAL A 1 99 ? 7.040 -2.204 -1.003 1.00 95.25 99 VAL A N 1
ATOM 757 C CA . VAL A 1 99 ? 7.452 -1.025 -1.783 1.00 95.25 99 VAL A CA 1
ATOM 758 C C . VAL A 1 99 ? 6.449 -0.717 -2.895 1.00 95.25 99 VAL A C 1
ATOM 760 O O . VAL A 1 99 ? 6.187 0.449 -3.166 1.00 95.25 99 VAL A O 1
ATOM 763 N N . ASN A 1 100 ? 5.838 -1.728 -3.512 1.00 95.75 100 ASN A N 1
ATOM 764 C CA . ASN A 1 100 ? 4.760 -1.513 -4.478 1.00 95.75 100 ASN A CA 1
ATOM 765 C C . ASN A 1 100 ? 3.503 -0.932 -3.810 1.00 95.75 100 ASN A C 1
ATOM 767 O O . ASN A 1 100 ? 2.807 -0.113 -4.411 1.00 95.75 100 ASN A O 1
ATOM 771 N N . VAL A 1 101 ? 3.203 -1.345 -2.576 1.00 97.00 101 VAL A N 1
ATOM 772 C CA . VAL A 1 101 ? 2.056 -0.862 -1.797 1.00 97.00 101 VAL A CA 1
ATOM 773 C C . VAL A 1 1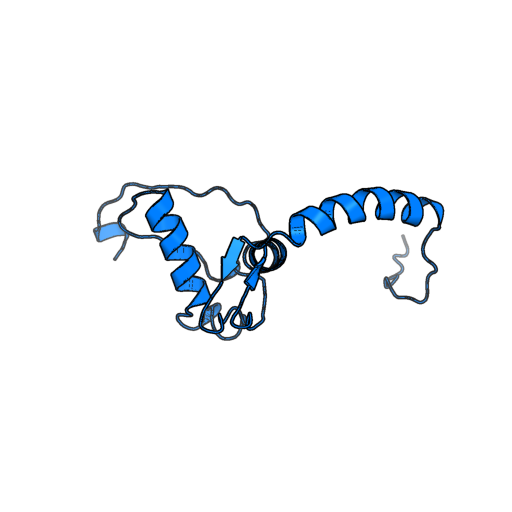01 ? 2.262 0.582 -1.343 1.00 97.00 101 VAL A C 1
ATOM 775 O O . VAL A 1 101 ? 1.429 1.427 -1.661 1.00 97.00 101 VAL A O 1
ATOM 778 N N . VAL A 1 102 ? 3.369 0.884 -0.662 1.00 95.62 102 VAL A N 1
ATOM 779 C CA . VAL A 1 102 ? 3.721 2.214 -0.135 1.00 95.62 102 VAL A CA 1
ATOM 780 C C . VAL A 1 102 ? 5.118 2.634 -0.622 1.00 95.62 102 VAL A C 1
ATOM 782 O O . VAL A 1 102 ? 6.104 2.537 0.110 1.00 95.62 102 VAL A O 1
ATOM 785 N N . PRO A 1 103 ? 5.246 3.109 -1.875 1.00 94.00 103 PRO A N 1
ATOM 786 C CA . PRO A 1 103 ? 6.551 3.420 -2.468 1.00 94.00 103 PRO A CA 1
ATOM 787 C C . PRO A 1 103 ? 7.189 4.682 -1.887 1.00 94.00 103 PRO A C 1
ATOM 789 O O . PRO A 1 103 ? 8.407 4.858 -1.954 1.00 94.00 103 PRO A O 1
ATOM 792 N N . MET A 1 104 ? 6.369 5.587 -1.351 1.00 90.12 104 MET A N 1
ATOM 793 C CA . MET A 1 104 ? 6.819 6.854 -0.795 1.00 90.12 104 MET A CA 1
ATOM 794 C C . MET A 1 104 ? 7.188 6.676 0.675 1.00 90.12 104 MET A C 1
ATOM 796 O O . MET A 1 104 ? 6.428 6.123 1.464 1.00 90.12 104 MET A O 1
ATOM 800 N N . ARG A 1 105 ? 8.374 7.164 1.044 1.00 82.94 105 ARG A N 1
ATOM 801 C CA . ARG A 1 105 ? 8.871 7.157 2.427 1.00 82.94 105 ARG A CA 1
ATOM 802 C C . ARG A 1 105 ? 8.448 8.429 3.147 1.00 82.94 105 ARG A C 1
ATOM 804 O O . ARG A 1 105 ? 9.293 9.178 3.638 1.00 82.94 105 ARG A O 1
ATOM 811 N N . ASP A 1 106 ? 7.150 8.685 3.145 1.00 86.75 106 ASP A N 1
ATOM 812 C CA . ASP A 1 106 ? 6.600 9.840 3.837 1.00 86.75 106 ASP A CA 1
ATOM 813 C C . ASP A 1 106 ? 6.716 9.636 5.356 1.00 86.75 106 ASP A C 1
ATOM 815 O O . ASP A 1 106 ? 6.568 8.512 5.848 1.00 86.75 106 ASP A O 1
ATOM 819 N N . PRO A 1 107 ? 7.024 10.693 6.127 1.00 89.94 107 PRO A N 1
ATOM 820 C CA . PRO A 1 107 ? 7.103 10.580 7.572 1.00 89.94 107 PRO A CA 1
ATOM 821 C C . PRO A 1 107 ? 5.717 10.315 8.168 1.00 89.94 107 PRO A C 1
ATOM 823 O O . PRO A 1 107 ? 4.733 10.957 7.802 1.00 89.94 107 PRO A O 1
ATOM 826 N N . LEU A 1 108 ? 5.660 9.417 9.149 1.00 92.50 108 LEU A N 1
ATOM 827 C CA . LEU A 1 108 ? 4.492 9.267 10.013 1.00 92.50 108 LEU A CA 1
ATOM 828 C C . LEU A 1 108 ? 4.501 10.374 11.072 1.00 92.50 108 LEU A C 1
ATOM 830 O O . LEU A 1 108 ? 5.541 10.667 11.665 1.00 92.50 108 LEU A O 1
ATOM 834 N N . VAL A 1 109 ? 3.340 10.978 11.320 1.00 95.00 109 VAL A N 1
ATOM 835 C CA . VAL A 1 109 ? 3.165 12.051 12.307 1.00 95.00 109 VAL A CA 1
ATOM 836 C C . VAL A 1 109 ? 2.086 11.636 13.298 1.00 95.00 109 VAL A C 1
ATOM 838 O O . VAL A 1 109 ? 0.986 11.270 12.895 1.00 95.00 109 VAL A O 1
ATOM 841 N N . VAL A 1 110 ? 2.398 11.719 14.592 1.00 96.44 110 VAL A N 1
ATOM 842 C CA . VAL A 1 110 ? 1.438 11.499 15.681 1.00 96.44 110 VAL A CA 1
ATOM 843 C C . VAL A 1 110 ? 0.979 12.858 16.197 1.00 96.44 110 VAL A C 1
ATOM 845 O O . VAL A 1 110 ? 1.806 13.722 16.495 1.00 96.44 110 VAL A O 1
ATOM 848 N N . LEU A 1 111 ? -0.335 13.051 16.275 1.00 95.56 111 LEU A N 1
ATOM 849 C CA . LEU A 1 111 ? -0.964 14.289 16.726 1.00 95.56 111 LEU A CA 1
ATOM 850 C C . LEU A 1 111 ? -1.878 13.994 17.914 1.00 95.56 111 LEU A C 1
ATOM 852 O O . LEU A 1 111 ? -2.642 13.034 17.882 1.00 95.56 111 LEU A O 1
ATOM 856 N N . GLU A 1 112 ? -1.836 14.856 18.927 1.00 96.50 112 GLU A N 1
ATOM 857 C CA . GLU A 1 112 ? -2.803 14.857 20.024 1.00 96.50 112 GLU A CA 1
ATOM 858 C C . GLU A 1 112 ? -3.883 15.906 19.734 1.00 96.50 112 GLU A C 1
ATOM 860 O O . GLU A 1 112 ? -3.579 17.072 19.465 1.00 96.50 112 GLU A O 1
ATOM 865 N N . MET A 1 113 ? -5.152 15.499 19.759 1.00 94.75 113 MET A N 1
ATOM 866 C CA . MET A 1 113 ? -6.287 16.390 19.520 1.00 94.75 113 MET A CA 1
ATOM 867 C C . MET A 1 113 ? -7.527 15.931 20.288 1.00 94.75 113 MET A C 1
ATOM 869 O O . MET A 1 113 ? -7.632 14.777 20.698 1.00 94.75 113 MET A O 1
ATOM 873 N N . SER A 1 114 ? -8.490 16.835 20.478 1.00 96.38 114 SER A N 1
ATOM 874 C CA . SER A 1 114 ? -9.776 16.459 21.065 1.00 96.38 114 SER A CA 1
ATOM 875 C C . SER A 1 114 ? -10.605 15.636 20.075 1.00 96.38 114 SER A C 1
ATOM 877 O O . SER A 1 114 ? -10.575 15.879 18.868 1.00 96.38 114 SER A O 1
ATOM 879 N N . GLY A 1 115 ? -11.427 14.714 20.586 1.00 93.38 115 GLY A N 1
ATOM 880 C CA . GLY A 1 115 ? -12.314 13.900 19.744 1.00 93.38 115 GLY A CA 1
ATOM 881 C C . GLY A 1 115 ? -13.309 14.714 18.906 1.00 93.38 115 GLY A C 1
ATOM 882 O O . GLY A 1 115 ? -13.771 14.237 17.880 1.00 93.38 115 GLY A O 1
ATOM 883 N N . GLN A 1 116 ? -13.594 15.965 19.286 1.00 96.19 116 GLN A N 1
ATOM 884 C CA . GLN A 1 116 ? -14.450 16.863 18.505 1.00 96.19 116 GLN A CA 1
ATOM 885 C C . GLN A 1 116 ? -13.818 17.295 17.172 1.00 96.19 116 GLN A C 1
ATOM 887 O O . GLN A 1 116 ? -14.545 17.650 16.257 1.00 96.19 116 GLN A O 1
ATOM 892 N N . VAL A 1 117 ? -12.486 17.306 17.063 1.00 94.00 117 VAL A N 1
ATOM 893 C CA . VAL A 1 117 ? -11.796 17.608 15.794 1.00 94.00 117 VAL A CA 1
ATOM 894 C C . VAL A 1 117 ? -11.815 16.396 14.857 1.00 94.00 117 VAL A C 1
ATOM 896 O O . VAL A 1 117 ? -11.753 16.555 13.643 1.00 94.00 117 VAL A O 1
ATOM 899 N N . MET A 1 118 ? -11.891 15.195 15.430 1.00 88.38 118 MET A N 1
ATOM 900 C CA . MET A 1 118 ? -11.840 13.926 14.708 1.00 88.38 118 MET A CA 1
ATOM 901 C C . MET A 1 118 ? -13.195 13.511 14.106 1.00 88.3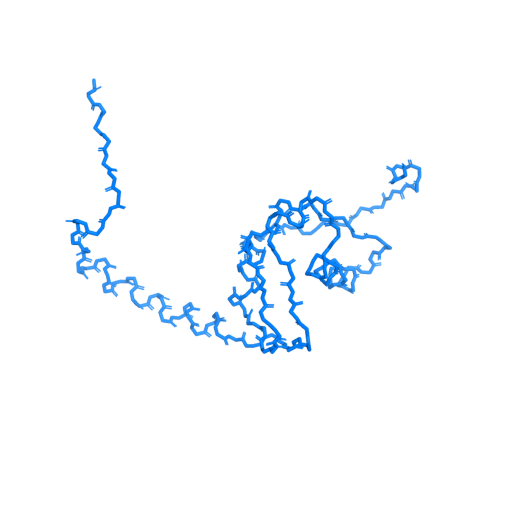8 118 MET A C 1
ATOM 903 O O . MET A 1 118 ? -13.219 12.827 13.084 1.00 88.38 118 MET A O 1
ATOM 907 N N . LEU A 1 119 ? -14.300 13.881 14.762 1.00 84.12 119 LEU A N 1
ATOM 908 C CA . LEU A 1 119 ? -15.682 13.550 14.383 1.00 84.12 119 LEU A CA 1
ATOM 909 C C . LEU A 1 119 ? -16.309 14.627 13.491 1.00 84.12 119 LEU A C 1
ATOM 911 O O . LEU A 1 119 ? -17.054 14.241 12.564 1.00 84.12 119 LEU A O 1
#